Protein AF-A0A0F9Q7A0-F1 (afdb_monomer_lite)

Sequence (131 aa):
MVYSASQDSKKFISNKSVRFIRVVKILEKFTNNYEKRLNFTKLAGYLNLDVAEIDEVIVLILKFQELFTRTFSAYFVKKKIIDNQIFLITEPKLSNHNIPNKIILSSENFNLLSNITYMFKFVKRGKGSCK

Radius of gyration: 29.4 Å; chains: 1; bounding box: 73×93×44 Å

Structure (mmCIF, N/CA/C/O backbone):
data_AF-A0A0F9Q7A0-F1
#
_entry.id   AF-A0A0F9Q7A0-F1
#
loop_
_atom_site.group_PDB
_atom_site.id
_atom_site.type_symbol
_atom_site.label_atom_id
_atom_site.label_alt_id
_atom_site.label_comp_id
_atom_site.label_asym_id
_atom_site.label_entity_id
_atom_site.label_seq_id
_atom_site.pdbx_PDB_ins_code
_atom_site.Cartn_x
_atom_site.Cartn_y
_atom_site.Cartn_z
_atom_site.occupancy
_atom_site.B_iso_or_equiv
_atom_site.auth_seq_id
_atom_site.auth_comp_id
_atom_site.auth_asym_id
_atom_site.auth_atom_id
_atom_site.pdbx_PDB_model_num
ATOM 1 N N . MET A 1 1 ? -35.377 32.901 -10.641 1.00 37.47 1 MET A N 1
ATOM 2 C CA . MET A 1 1 ? -34.795 32.385 -9.382 1.00 37.47 1 MET A CA 1
ATOM 3 C C . MET A 1 1 ? -34.155 31.040 -9.689 1.00 37.47 1 MET A C 1
ATOM 5 O O . MET A 1 1 ? -34.881 30.081 -9.893 1.00 37.47 1 MET A O 1
ATOM 9 N N . VAL A 1 2 ? -32.830 30.978 -9.834 1.00 35.44 2 VAL A N 1
ATOM 10 C CA . VAL A 1 2 ? -32.104 29.723 -10.105 1.00 35.44 2 VAL A CA 1
ATOM 11 C C . VAL A 1 2 ? -31.114 29.533 -8.962 1.00 35.44 2 VAL A C 1
ATOM 13 O O . VAL A 1 2 ? -30.168 30.304 -8.827 1.00 35.44 2 VAL A O 1
ATOM 16 N N . TYR A 1 3 ? -31.398 28.570 -8.087 1.00 38.53 3 TYR A N 1
ATOM 17 C CA . TYR A 1 3 ? -30.599 28.278 -6.900 1.00 38.53 3 TYR A CA 1
ATOM 18 C C . TYR A 1 3 ? -29.323 27.499 -7.266 1.00 38.53 3 TYR A C 1
ATOM 20 O O . TYR A 1 3 ? -29.368 26.361 -7.719 1.00 38.53 3 TYR A O 1
ATOM 28 N N . SER A 1 4 ? -28.178 28.153 -7.077 1.00 47.19 4 SER A N 1
ATOM 29 C CA . SER A 1 4 ? -27.030 27.739 -6.253 1.00 47.19 4 SER A CA 1
ATOM 30 C C . SER A 1 4 ? -26.817 26.244 -5.919 1.00 47.19 4 SER A C 1
ATOM 32 O O . SER A 1 4 ? -26.671 25.910 -4.752 1.00 47.19 4 SER A O 1
ATOM 34 N N . ALA A 1 5 ? -26.703 25.338 -6.896 1.00 48.22 5 ALA A N 1
ATOM 35 C CA . ALA A 1 5 ? -26.309 23.935 -6.639 1.00 48.22 5 ALA A CA 1
ATOM 36 C C . ALA A 1 5 ? -24.778 23.682 -6.663 1.00 48.22 5 ALA A C 1
ATOM 38 O O . ALA A 1 5 ? -24.302 22.612 -6.287 1.00 48.22 5 ALA A O 1
ATOM 39 N N . SER A 1 6 ? -23.975 24.659 -7.102 1.00 47.81 6 SER A N 1
ATOM 40 C CA . SER A 1 6 ? -22.546 24.446 -7.417 1.00 47.81 6 SER A CA 1
ATOM 41 C C . SER A 1 6 ? -21.555 24.767 -6.290 1.00 47.81 6 SER A C 1
ATOM 43 O O . SER A 1 6 ? -20.359 24.515 -6.455 1.00 47.81 6 SER A O 1
ATOM 45 N N . GLN A 1 7 ? -21.997 25.338 -5.163 1.00 45.72 7 GLN A N 1
ATOM 46 C CA . GLN A 1 7 ? -21.092 25.694 -4.056 1.00 45.72 7 GLN A CA 1
ATOM 47 C C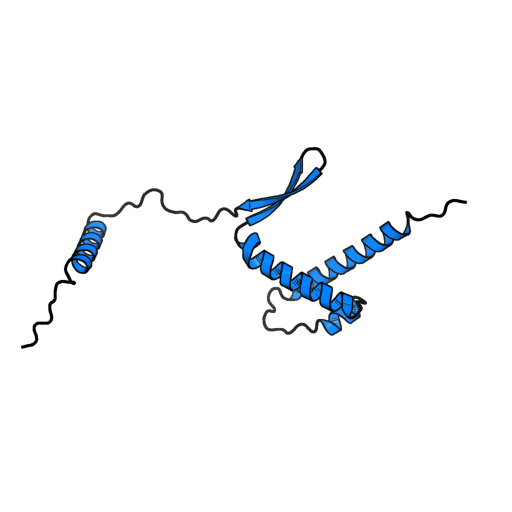 . GLN A 1 7 ? -20.968 24.596 -2.987 1.00 45.72 7 GLN A C 1
ATOM 49 O O . GLN A 1 7 ? -19.877 24.407 -2.442 1.00 45.72 7 GLN A O 1
ATOM 54 N N . ASP A 1 8 ? -22.017 23.805 -2.752 1.00 43.84 8 ASP A N 1
ATOM 55 C CA . ASP A 1 8 ? -22.007 22.772 -1.708 1.00 43.84 8 ASP A CA 1
ATOM 56 C C . ASP A 1 8 ? -21.159 21.548 -2.073 1.00 43.84 8 ASP A C 1
ATOM 58 O O . ASP A 1 8 ? -20.426 21.024 -1.233 1.00 43.84 8 ASP A O 1
ATOM 62 N N . SER A 1 9 ? -21.142 21.144 -3.346 1.00 45.28 9 SER A N 1
ATOM 63 C CA . SER A 1 9 ? -20.336 20.007 -3.814 1.00 45.28 9 SER A CA 1
ATOM 64 C C . SER A 1 9 ? -18.827 20.247 -3.660 1.00 45.28 9 SER A C 1
ATOM 66 O O . SER A 1 9 ? -18.097 19.361 -3.214 1.00 45.28 9 SER A O 1
ATOM 68 N N . LYS A 1 10 ? -18.345 21.469 -3.930 1.00 40.75 10 LYS A N 1
ATOM 69 C CA . LYS A 1 10 ? -16.925 21.837 -3.765 1.00 40.75 10 LYS A CA 1
ATOM 70 C C . LYS A 1 10 ? -16.483 21.859 -2.298 1.00 40.75 10 LYS A C 1
ATOM 72 O O . LYS A 1 10 ? -15.361 21.451 -1.997 1.00 40.75 10 LYS A O 1
ATOM 77 N N . LYS A 1 11 ? -17.354 22.296 -1.381 1.00 43.44 11 LYS A N 1
ATOM 78 C CA . LYS A 1 11 ? -17.073 22.345 0.066 1.00 43.44 11 LYS A CA 1
ATOM 79 C C . LYS A 1 11 ? -17.103 20.950 0.708 1.00 43.44 11 LYS A C 1
ATOM 81 O O . LYS A 1 11 ? -16.323 20.665 1.613 1.00 43.44 11 LYS A O 1
ATOM 86 N N . PHE A 1 12 ? -17.951 20.054 0.204 1.00 44.66 12 PHE A N 1
ATOM 87 C CA . PHE A 1 12 ? -18.043 18.668 0.674 1.00 44.66 12 PHE A CA 1
ATOM 88 C C . PHE A 1 12 ? -16.835 17.812 0.245 1.00 44.66 12 PHE A C 1
ATOM 90 O O . PHE A 1 12 ? -16.293 17.043 1.042 1.00 44.66 12 PHE A O 1
ATOM 97 N N . ILE A 1 13 ? -16.359 17.992 -0.995 1.00 50.94 13 ILE A N 1
ATOM 98 C CA . ILE A 1 13 ? -15.176 17.292 -1.532 1.00 50.94 13 ILE A CA 1
ATOM 99 C C . ILE A 1 13 ? -13.897 17.722 -0.794 1.00 50.94 13 ILE A C 1
ATOM 101 O O . ILE A 1 13 ? -13.050 16.874 -0.498 1.00 50.94 13 ILE A O 1
ATOM 105 N N . SER A 1 14 ? -13.768 19.005 -0.422 1.00 55.56 14 SER A N 1
ATOM 106 C CA . SER A 1 14 ? -12.597 19.474 0.333 1.00 55.56 14 SER A CA 1
ATOM 107 C C . SER A 1 14 ? -12.533 18.853 1.734 1.00 55.56 14 SER A C 1
ATOM 109 O O . SER A 1 14 ? -11.470 18.390 2.148 1.00 55.56 14 SER A O 1
ATOM 111 N N . ASN A 1 15 ? -13.671 18.727 2.425 1.00 58.59 15 ASN A N 1
ATOM 112 C CA . ASN A 1 15 ? -13.733 18.118 3.754 1.00 58.59 15 ASN A CA 1
ATOM 113 C C . ASN A 1 15 ? -13.434 16.611 3.744 1.00 58.59 15 ASN A C 1
ATOM 115 O O . ASN A 1 15 ? -12.712 16.137 4.624 1.00 58.59 15 ASN A O 1
ATOM 119 N N . LYS A 1 16 ? -13.918 15.853 2.747 1.00 59.97 16 LYS A N 1
ATOM 120 C CA . LYS A 1 16 ? -13.582 14.420 2.618 1.00 59.97 16 LYS A CA 1
ATOM 121 C C . LYS A 1 16 ? -12.092 14.203 2.339 1.00 59.97 16 LYS A C 1
ATOM 123 O O . LYS A 1 16 ? -11.469 13.372 2.995 1.00 59.97 16 LYS A O 1
ATOM 128 N N . SER A 1 17 ? -11.492 14.991 1.444 1.00 62.81 17 SER A N 1
ATOM 129 C CA . SER A 1 17 ? -10.054 14.909 1.138 1.00 62.81 17 SER A CA 1
ATOM 130 C C . SER A 1 17 ? -9.174 15.148 2.378 1.00 62.81 17 SER A C 1
ATOM 132 O O . SER A 1 17 ? -8.238 14.393 2.650 1.00 62.81 17 SER A O 1
ATOM 134 N N . VAL A 1 18 ? -9.538 16.129 3.214 1.00 71.06 18 VAL A N 1
ATOM 135 C CA . VAL A 1 18 ? -8.831 16.419 4.475 1.00 71.06 18 VAL A CA 1
ATOM 136 C C . VAL A 1 18 ? -8.904 15.246 5.462 1.00 71.06 18 VAL A C 1
ATOM 138 O O . VAL A 1 18 ? -7.930 14.989 6.175 1.00 71.06 18 VAL A O 1
ATOM 141 N N . ARG A 1 19 ? -10.019 14.505 5.504 1.00 70.75 19 ARG A N 1
ATOM 142 C CA . ARG A 1 19 ? -10.172 13.326 6.377 1.00 70.75 19 ARG A CA 1
ATOM 143 C C . ARG A 1 19 ? -9.250 12.180 5.954 1.00 70.75 19 ARG A C 1
ATOM 145 O O . ARG A 1 19 ? -8.556 11.637 6.811 1.00 70.75 19 ARG A O 1
ATOM 152 N N . PHE A 1 20 ? -9.155 11.870 4.660 1.00 71.88 20 PHE A N 1
ATOM 153 C CA . PHE A 1 20 ? -8.262 10.809 4.169 1.00 71.88 20 PHE A CA 1
ATOM 154 C C . PHE A 1 20 ? -6.784 11.110 4.438 1.00 71.88 20 PHE A C 1
ATOM 156 O O . PHE A 1 20 ? -6.043 10.226 4.863 1.00 71.88 20 PHE A O 1
ATOM 163 N N . ILE A 1 21 ? -6.362 12.371 4.305 1.00 77.56 21 ILE A N 1
ATOM 164 C CA . ILE A 1 21 ? -4.995 12.787 4.661 1.00 77.56 21 ILE A CA 1
ATOM 165 C C . ILE A 1 21 ? -4.713 12.540 6.151 1.00 77.56 21 ILE A C 1
ATOM 167 O O . ILE A 1 21 ? -3.615 12.122 6.518 1.00 77.56 21 ILE A O 1
ATOM 171 N N . ARG A 1 22 ? -5.695 12.771 7.033 1.00 76.62 22 ARG A N 1
ATOM 172 C CA . ARG A 1 22 ? -5.546 12.491 8.470 1.00 76.62 22 ARG A CA 1
ATOM 173 C C . ARG A 1 22 ? -5.429 10.995 8.751 1.00 76.62 22 ARG A C 1
ATOM 175 O O . ARG A 1 22 ? -4.597 10.623 9.572 1.00 76.62 22 ARG A O 1
ATOM 182 N N . VAL A 1 23 ? -6.204 10.157 8.059 1.00 78.31 23 VAL A N 1
ATOM 183 C CA . VAL A 1 23 ? -6.085 8.692 8.160 1.00 78.31 23 VAL A CA 1
ATOM 184 C C . VAL A 1 23 ? -4.661 8.255 7.814 1.00 78.31 23 VAL A C 1
ATOM 186 O O . VAL A 1 23 ? -4.035 7.572 8.619 1.00 78.31 23 VAL A O 1
ATOM 189 N N . VAL A 1 24 ? -4.106 8.728 6.692 1.00 80.75 24 VAL A N 1
ATOM 190 C CA . VAL A 1 24 ? -2.722 8.419 6.288 1.00 80.75 24 VAL A CA 1
ATOM 191 C C . VAL A 1 24 ? -1.716 8.852 7.357 1.00 80.75 24 VAL A C 1
ATOM 193 O O . VAL A 1 24 ? -0.925 8.029 7.804 1.00 80.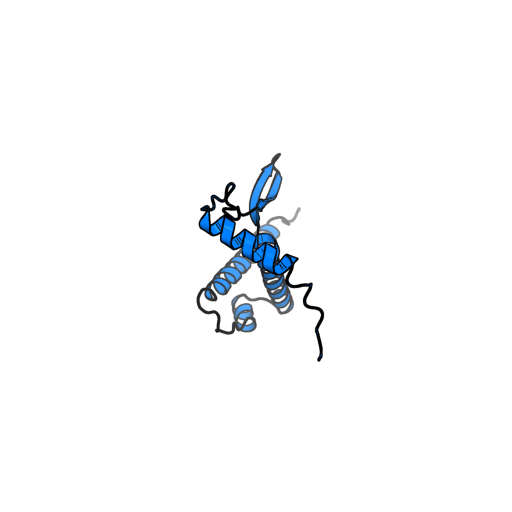75 24 VAL A O 1
ATOM 196 N N . LYS A 1 25 ? -1.804 10.089 7.864 1.00 79.94 25 LYS A N 1
ATOM 197 C CA . LYS A 1 25 ? -0.920 10.585 8.939 1.00 79.94 25 LYS A CA 1
ATOM 198 C C . LYS A 1 25 ? -0.980 9.762 10.226 1.00 79.94 25 LYS A C 1
ATOM 200 O O . LYS A 1 25 ? -0.031 9.744 11.006 1.00 79.94 25 LYS A O 1
ATOM 205 N N . ILE A 1 26 ? -2.113 9.128 10.512 1.00 75.31 26 ILE A N 1
ATOM 206 C CA . ILE A 1 26 ? -2.238 8.270 11.691 1.00 75.31 26 ILE A CA 1
ATOM 207 C C . ILE A 1 26 ? -1.672 6.880 11.401 1.00 75.31 26 ILE A C 1
ATOM 209 O O . ILE A 1 26 ? -0.998 6.323 12.266 1.00 75.31 26 ILE A O 1
ATOM 213 N N . LEU A 1 27 ? -1.866 6.361 10.188 1.00 77.69 27 LEU A N 1
ATOM 214 C CA . LEU A 1 27 ? -1.219 5.129 9.740 1.00 77.69 27 LEU A CA 1
ATOM 215 C C . LEU A 1 27 ? 0.314 5.265 9.686 1.00 77.69 27 LEU A C 1
ATOM 217 O O . LEU A 1 27 ? 1.022 4.316 10.001 1.00 77.69 27 LEU A O 1
ATOM 221 N N . GLU A 1 28 ? 0.852 6.455 9.415 1.00 80.06 28 GLU A N 1
ATOM 222 C CA . GLU A 1 28 ? 2.296 6.723 9.506 1.00 80.06 28 GLU A CA 1
ATOM 223 C C . GLU A 1 28 ? 2.867 6.450 10.906 1.00 80.06 28 GLU A C 1
ATOM 225 O O . GLU A 1 28 ? 4.036 6.087 11.024 1.00 80.06 28 GLU A O 1
ATOM 230 N N . LYS A 1 29 ? 2.060 6.535 11.974 1.00 75.00 29 LYS A N 1
ATOM 231 C CA . LYS A 1 29 ? 2.512 6.221 13.342 1.00 75.00 29 LYS A CA 1
ATOM 232 C C . LYS A 1 29 ? 2.843 4.739 13.552 1.00 75.00 29 LYS A C 1
ATOM 234 O O . LYS A 1 29 ? 3.504 4.421 14.539 1.00 75.00 29 LYS A O 1
ATOM 239 N N . PHE A 1 30 ? 2.412 3.850 12.651 1.00 73.06 30 PHE A N 1
ATOM 240 C CA . PHE A 1 30 ? 2.806 2.434 12.652 1.00 73.06 30 PHE A CA 1
ATOM 241 C C . PHE A 1 30 ? 4.235 2.228 12.179 1.00 73.06 30 PHE A C 1
ATOM 243 O O . PHE A 1 30 ? 4.835 1.202 12.502 1.00 73.06 30 PHE A O 1
ATOM 250 N N . THR A 1 31 ? 4.802 3.204 11.468 1.00 72.31 31 THR A N 1
ATOM 251 C CA . THR A 1 31 ? 6.211 3.173 11.089 1.00 72.31 31 THR A CA 1
ATOM 252 C C . THR A 1 31 ? 7.036 3.050 12.369 1.00 72.31 31 THR A C 1
ATOM 254 O O . THR A 1 31 ? 6.952 3.897 13.260 1.00 72.31 31 THR A O 1
ATOM 257 N N . ASN A 1 32 ? 7.793 1.960 12.487 1.00 69.56 32 ASN A N 1
ATOM 258 C CA . ASN A 1 32 ? 8.626 1.629 13.649 1.00 69.56 32 ASN A CA 1
ATOM 259 C C . ASN A 1 32 ? 7.868 1.310 14.960 1.00 69.56 32 ASN A C 1
ATOM 261 O O . ASN A 1 32 ? 8.488 1.260 16.018 1.00 69.56 32 ASN A O 1
ATOM 265 N N . ASN A 1 33 ? 6.550 1.066 14.922 1.00 73.75 33 ASN A N 1
ATOM 266 C CA . ASN A 1 33 ? 5.731 0.695 16.091 1.00 73.75 33 ASN A CA 1
ATOM 267 C C . ASN A 1 33 ? 4.824 -0.521 15.801 1.00 73.75 33 ASN A C 1
ATOM 269 O O . ASN A 1 33 ? 3.617 -0.484 16.039 1.00 73.75 33 ASN A O 1
ATOM 273 N N . TYR A 1 34 ? 5.405 -1.602 15.282 1.00 67.56 34 TYR A N 1
ATOM 274 C CA . TYR A 1 34 ? 4.669 -2.728 14.689 1.00 67.56 34 TYR A CA 1
ATOM 275 C C . TYR A 1 34 ? 3.860 -3.586 15.677 1.00 67.56 34 TYR A C 1
ATOM 277 O O . TYR A 1 34 ? 2.876 -4.203 15.283 1.00 67.56 34 TYR A O 1
ATOM 285 N N . GLU A 1 35 ? 4.227 -3.606 16.959 1.00 72.50 35 GLU A N 1
ATOM 286 C CA . GLU A 1 35 ? 3.551 -4.427 17.978 1.00 72.50 35 GLU A CA 1
ATOM 287 C C . GLU A 1 35 ? 2.380 -3.706 18.668 1.00 72.50 35 GLU A C 1
ATOM 289 O O . GLU A 1 35 ? 1.617 -4.305 19.432 1.00 72.50 35 GLU A O 1
ATOM 294 N N . LYS A 1 36 ? 2.206 -2.401 18.414 1.00 73.00 36 LYS A N 1
ATOM 295 C CA . LYS A 1 36 ? 1.153 -1.611 19.058 1.00 73.00 36 LYS A CA 1
ATOM 296 C C . LYS A 1 36 ? -0.183 -1.825 18.359 1.00 73.00 36 LYS A C 1
ATOM 298 O O . LYS A 1 36 ? -0.322 -1.623 17.158 1.00 73.00 36 LYS A O 1
ATOM 303 N N . ARG A 1 37 ? -1.209 -2.158 19.142 1.00 78.19 37 ARG A N 1
ATOM 304 C CA . ARG A 1 37 ? -2.590 -2.251 18.654 1.00 78.19 37 ARG A CA 1
ATOM 305 C C . ARG A 1 37 ? -3.160 -0.852 18.419 1.00 78.19 37 ARG A C 1
ATOM 307 O O . ARG A 1 37 ? -3.150 -0.022 19.329 1.00 78.19 37 ARG A O 1
ATOM 314 N N . LEU A 1 38 ? -3.703 -0.601 17.226 1.00 76.06 38 LEU A N 1
ATOM 315 C CA . LEU A 1 38 ? -4.503 0.598 16.975 1.00 76.06 38 LEU A CA 1
ATOM 316 C C . LEU A 1 38 ? -5.921 0.392 17.487 1.00 76.06 38 LEU A C 1
ATOM 318 O O . LEU A 1 38 ? -6.598 -0.543 17.067 1.00 76.06 38 LEU A O 1
ATOM 322 N N . ASN A 1 39 ? -6.421 1.316 18.299 1.00 82.31 39 ASN A N 1
ATOM 323 C CA . ASN A 1 39 ? -7.859 1.411 18.514 1.00 82.31 39 ASN A CA 1
ATOM 324 C C . ASN A 1 39 ? -8.472 2.285 17.409 1.00 82.31 39 ASN A C 1
ATOM 326 O O . ASN A 1 39 ? -8.502 3.514 17.520 1.00 82.31 39 ASN A O 1
ATOM 330 N N . PHE A 1 40 ? -8.927 1.645 16.329 1.00 81.81 40 PHE A N 1
ATOM 331 C CA . PHE A 1 40 ? -9.523 2.345 15.190 1.00 81.81 40 PHE A CA 1
ATOM 332 C C . PHE A 1 40 ? -10.870 2.999 15.541 1.00 81.81 40 PHE A C 1
ATOM 334 O O . PHE A 1 40 ? -11.178 4.071 15.035 1.00 81.81 40 PHE A O 1
ATOM 341 N N . THR A 1 41 ? -11.633 2.448 16.486 1.00 82.50 41 THR A N 1
ATOM 342 C CA . THR A 1 41 ? -12.885 3.058 16.969 1.00 82.50 41 THR A CA 1
ATOM 343 C C . THR A 1 41 ? -12.631 4.412 17.634 1.00 82.50 41 THR A C 1
ATOM 345 O O . THR A 1 41 ? -13.318 5.393 17.363 1.00 82.50 41 THR A O 1
ATOM 348 N N . LYS A 1 42 ? -11.582 4.507 18.462 1.00 80.88 42 LYS A N 1
ATOM 349 C CA . LYS A 1 42 ? -11.163 5.778 19.070 1.00 80.88 42 LYS A CA 1
ATOM 350 C C . LYS A 1 42 ? -10.693 6.777 18.009 1.00 80.88 42 LYS A C 1
ATOM 352 O O . LYS A 1 42 ? -10.967 7.969 18.118 1.00 80.88 42 LYS A O 1
ATOM 357 N N . LEU A 1 43 ? -10.006 6.291 16.976 1.00 77.00 43 LEU A N 1
ATOM 358 C CA . LEU A 1 43 ? -9.577 7.103 15.841 1.00 77.00 43 LEU A CA 1
ATOM 359 C C . LEU A 1 43 ? -10.762 7.682 15.063 1.00 77.00 43 LEU A C 1
ATOM 361 O O . LEU A 1 43 ? -10.775 8.871 14.750 1.00 77.00 43 LEU A O 1
ATOM 365 N N . ALA A 1 44 ? -11.753 6.844 14.785 1.00 82.38 44 ALA A N 1
ATOM 366 C CA . ALA A 1 44 ? -12.977 7.228 14.112 1.00 82.38 44 ALA A CA 1
ATOM 367 C C . ALA A 1 44 ? -13.738 8.315 14.876 1.00 82.38 44 ALA A C 1
ATOM 369 O O . ALA A 1 44 ? -14.183 9.285 14.266 1.00 82.38 44 ALA A O 1
ATOM 370 N N . GLY A 1 45 ? -13.770 8.218 16.211 1.00 81.31 45 GLY A N 1
ATOM 371 C CA . GLY A 1 45 ? -14.307 9.265 17.079 1.00 81.31 45 GLY A CA 1
ATOM 372 C C . GLY A 1 45 ? -13.611 10.619 16.888 1.00 81.31 45 GLY A C 1
ATOM 373 O O . GLY A 1 45 ? -14.279 11.637 16.769 1.00 81.31 45 GLY A O 1
ATOM 374 N N . TYR A 1 46 ? -12.278 10.654 16.765 1.00 76.62 46 TYR A N 1
ATOM 375 C CA . TYR A 1 46 ? -11.545 11.904 16.486 1.00 76.62 46 TYR A CA 1
ATOM 376 C C . TYR A 1 46 ? -11.754 12.447 15.067 1.00 76.62 46 TYR A C 1
ATOM 378 O O . TYR A 1 46 ? -11.553 13.638 14.816 1.00 76.62 46 TYR A O 1
ATOM 386 N N . LEU A 1 47 ? -12.102 11.576 14.123 1.00 76.31 47 LEU A N 1
ATOM 387 C CA . LEU A 1 47 ? -12.349 11.930 12.728 1.00 76.31 47 LEU A CA 1
ATOM 388 C C . LEU A 1 47 ? -13.827 12.239 12.447 1.00 76.31 47 LEU A C 1
ATOM 390 O O . LEU A 1 47 ? -14.138 12.650 11.327 1.00 76.31 47 LEU A O 1
ATOM 394 N N . ASN A 1 48 ? -14.696 12.116 13.461 1.00 83.06 48 ASN A N 1
ATOM 395 C CA . ASN A 1 48 ? -16.150 12.224 13.354 1.00 83.06 48 ASN A CA 1
ATOM 396 C C . ASN A 1 48 ? -16.700 11.342 12.222 1.00 83.06 48 ASN A C 1
ATOM 398 O O . ASN A 1 48 ? -17.444 11.832 11.371 1.00 83.06 48 ASN A O 1
ATOM 402 N N . LEU A 1 49 ? -16.261 10.080 12.185 1.00 82.12 49 LEU A N 1
ATOM 403 C CA . LEU A 1 49 ? -16.779 9.079 11.254 1.00 82.12 49 LEU A CA 1
ATOM 404 C C . LEU A 1 49 ? -17.986 8.378 11.871 1.00 82.12 49 LEU A C 1
ATOM 406 O O . LEU A 1 49 ? -17.958 8.035 13.057 1.00 82.12 49 LEU A O 1
ATOM 410 N N . ASP A 1 50 ? -19.018 8.150 11.068 1.00 84.88 50 ASP A N 1
ATOM 411 C CA . ASP A 1 50 ? -20.107 7.256 11.456 1.00 84.88 50 ASP A CA 1
ATOM 412 C C . ASP A 1 50 ? -19.708 5.775 11.309 1.00 84.88 50 ASP A C 1
ATOM 414 O O . ASP A 1 50 ? -18.642 5.440 10.793 1.00 84.88 50 ASP A O 1
ATOM 418 N N . VAL A 1 51 ? -20.553 4.864 11.798 1.00 83.56 51 VAL A N 1
ATOM 419 C CA . VAL A 1 51 ? -20.252 3.422 11.801 1.00 83.56 51 VAL A CA 1
ATOM 420 C C . VAL A 1 51 ? -20.091 2.855 10.384 1.00 83.56 51 VAL A C 1
ATOM 422 O O . VAL A 1 51 ? -19.236 1.998 10.176 1.00 83.56 51 VAL A O 1
ATOM 425 N N . ALA A 1 52 ? -20.849 3.350 9.405 1.00 84.56 52 ALA A N 1
ATOM 426 C CA . ALA A 1 52 ? -20.733 2.894 8.023 1.00 84.56 52 ALA A CA 1
ATOM 427 C C . ALA A 1 52 ? -19.427 3.398 7.382 1.00 84.56 52 ALA A C 1
ATOM 429 O O . ALA A 1 52 ? -18.701 2.626 6.758 1.00 84.56 52 ALA A O 1
ATOM 430 N N . GLU A 1 53 ? -19.072 4.665 7.608 1.00 82.81 53 GLU A N 1
ATOM 431 C CA . GLU A 1 53 ? -17.814 5.268 7.165 1.00 82.81 53 GLU A CA 1
ATOM 432 C C . GLU A 1 53 ? -16.597 4.565 7.788 1.00 82.81 53 GLU A C 1
ATOM 434 O O . GLU A 1 53 ? -15.559 4.431 7.138 1.00 82.81 53 GLU A O 1
ATOM 439 N N . ILE A 1 54 ? -16.702 4.096 9.037 1.00 85.19 54 ILE A N 1
ATOM 440 C CA . ILE A 1 54 ? -15.645 3.312 9.694 1.00 85.19 54 ILE A CA 1
ATOM 441 C C . ILE A 1 54 ? -15.341 2.048 8.896 1.00 85.19 54 ILE A C 1
ATOM 443 O O . ILE A 1 54 ? -14.179 1.821 8.544 1.00 85.19 54 ILE A O 1
ATOM 447 N N . ASP A 1 55 ? -16.366 1.253 8.596 1.00 86.25 55 ASP A N 1
ATOM 448 C CA . ASP A 1 55 ? -16.202 0.003 7.857 1.00 86.25 55 ASP A CA 1
ATOM 449 C C . ASP A 1 55 ? -15.681 0.265 6.439 1.00 86.25 55 ASP A C 1
ATOM 451 O O . ASP A 1 55 ? -14.755 -0.412 5.987 1.00 86.25 55 ASP A O 1
ATOM 455 N N . GLU A 1 56 ? -16.184 1.302 5.760 1.00 86.94 56 GLU A N 1
ATOM 456 C CA . GLU A 1 56 ? -15.687 1.712 4.442 1.00 86.94 56 GLU A CA 1
ATOM 457 C C . GLU A 1 56 ? -14.190 2.053 4.462 1.00 86.94 56 GLU A C 1
ATOM 459 O O . GLU A 1 56 ? -13.435 1.614 3.587 1.00 86.94 56 GLU A O 1
ATOM 464 N N . VAL A 1 57 ? -13.731 2.808 5.467 1.00 84.75 57 VAL A N 1
ATOM 465 C CA . VAL A 1 57 ? -12.316 3.179 5.593 1.00 84.75 57 VAL A CA 1
ATOM 466 C C . VAL A 1 57 ? -11.457 1.960 5.931 1.00 84.75 57 VAL A C 1
ATOM 468 O O . VAL A 1 57 ? -10.370 1.820 5.367 1.00 84.75 57 VAL A O 1
ATOM 471 N N . ILE A 1 58 ? -11.923 1.054 6.794 1.00 86.81 58 ILE A N 1
ATOM 472 C CA . ILE A 1 58 ? -11.202 -0.192 7.099 1.00 86.81 58 ILE A CA 1
ATOM 473 C C . ILE A 1 58 ? -11.053 -1.035 5.829 1.00 86.81 58 ILE A C 1
ATOM 475 O O . ILE A 1 58 ? -9.942 -1.449 5.491 1.00 86.81 58 ILE A O 1
ATOM 479 N N . VAL A 1 59 ? -12.141 -1.241 5.084 1.00 89.94 59 VAL A N 1
ATOM 480 C CA . VAL A 1 59 ? -12.122 -1.987 3.819 1.00 89.94 59 VAL A CA 1
ATOM 481 C C . VAL A 1 59 ? -11.172 -1.334 2.816 1.00 89.94 59 VAL A C 1
ATOM 483 O O . VAL A 1 59 ? -10.416 -2.038 2.143 1.00 89.94 59 VAL A O 1
ATOM 486 N N . LEU A 1 60 ? -11.161 -0.002 2.726 1.00 87.38 60 LEU A N 1
ATOM 487 C CA . LEU A 1 60 ? -10.241 0.731 1.858 1.00 87.38 60 LEU A CA 1
ATOM 488 C C . LEU A 1 60 ? -8.775 0.487 2.240 1.00 87.38 60 LEU A C 1
ATOM 490 O O . LEU A 1 60 ? -7.960 0.219 1.358 1.00 87.38 60 LEU A O 1
ATOM 494 N N . ILE A 1 61 ? -8.441 0.544 3.534 1.00 86.50 61 ILE A N 1
ATOM 495 C CA . ILE A 1 61 ? -7.082 0.286 4.034 1.00 86.50 61 ILE A CA 1
ATOM 496 C C . ILE A 1 61 ? -6.649 -1.145 3.696 1.00 86.50 61 ILE A C 1
ATOM 498 O O . ILE A 1 61 ? -5.551 -1.344 3.177 1.00 86.50 61 ILE A O 1
ATOM 502 N N . LEU A 1 62 ? -7.515 -2.137 3.924 1.00 89.00 62 LEU A N 1
ATOM 503 C CA . LEU A 1 62 ? -7.215 -3.544 3.638 1.00 89.00 62 LEU A CA 1
ATOM 504 C C . LEU A 1 62 ? -7.038 -3.807 2.136 1.00 89.00 62 LEU A C 1
ATOM 506 O O . LEU A 1 62 ? -6.078 -4.464 1.734 1.00 89.00 62 LEU A O 1
ATOM 510 N N . LYS A 1 63 ? -7.906 -3.238 1.291 1.00 88.19 63 LYS A N 1
ATOM 511 C CA . LYS A 1 63 ? -7.762 -3.315 -0.172 1.00 88.19 63 LYS A CA 1
ATOM 512 C C . LYS A 1 63 ? -6.476 -2.647 -0.646 1.00 88.19 63 LYS A C 1
ATOM 514 O O . LYS A 1 63 ? -5.804 -3.166 -1.534 1.00 88.19 63 LYS A O 1
ATOM 519 N N . PHE A 1 64 ? -6.115 -1.508 -0.055 1.00 86.81 64 PHE A N 1
ATOM 520 C CA . PHE A 1 64 ? -4.860 -0.834 -0.368 1.00 86.81 64 PHE A CA 1
ATOM 521 C C . PHE A 1 64 ? -3.650 -1.682 0.035 1.00 86.81 64 PHE A C 1
ATOM 523 O O . PHE A 1 64 ? -2.700 -1.781 -0.738 1.00 86.81 64 PHE A O 1
ATOM 530 N N . GLN A 1 65 ? -3.697 -2.345 1.194 1.00 85.44 65 GLN A N 1
ATOM 531 C CA . GLN A 1 65 ? -2.657 -3.281 1.619 1.00 85.44 65 GLN A CA 1
ATOM 532 C C . GLN A 1 65 ? -2.501 -4.435 0.619 1.00 85.44 65 GLN A C 1
ATOM 534 O O . GLN A 1 65 ? -1.385 -4.715 0.188 1.00 85.44 65 GLN A O 1
ATOM 539 N N . GLU A 1 66 ? -3.598 -5.061 0.189 1.00 87.88 66 GLU A N 1
ATOM 540 C CA . GLU A 1 66 ? -3.569 -6.131 -0.816 1.00 87.88 66 GLU A CA 1
ATOM 541 C C . GLU A 1 66 ? -2.977 -5.648 -2.152 1.00 87.88 66 GLU A C 1
ATOM 543 O O . GLU A 1 66 ? -2.104 -6.304 -2.732 1.00 87.88 66 GLU A O 1
ATOM 548 N N . LEU A 1 67 ? -3.402 -4.469 -2.617 1.00 85.06 67 LEU A N 1
ATOM 549 C CA . LEU A 1 67 ? -2.886 -3.837 -3.830 1.00 85.06 67 LEU A CA 1
ATOM 550 C C . LEU A 1 67 ? -1.386 -3.534 -3.714 1.00 85.06 67 LEU A C 1
ATOM 552 O O . LEU A 1 67 ? -0.643 -3.702 -4.685 1.00 85.06 67 LEU A O 1
ATOM 556 N N . PHE A 1 68 ? -0.928 -3.136 -2.524 1.00 83.50 68 PHE A N 1
ATOM 557 C CA . PHE A 1 68 ? 0.479 -2.877 -2.257 1.00 83.50 68 PHE A CA 1
ATOM 558 C C . PHE A 1 68 ? 1.310 -4.161 -2.288 1.00 83.50 68 PHE A C 1
ATOM 560 O O . PHE A 1 68 ? 2.356 -4.198 -2.931 1.00 83.50 68 PHE A O 1
ATOM 567 N N . THR A 1 69 ? 0.837 -5.233 -1.648 1.00 80.94 69 THR A N 1
ATOM 568 C CA . THR A 1 69 ? 1.532 -6.529 -1.630 1.00 80.94 69 THR A CA 1
ATOM 569 C C . THR A 1 69 ? 1.624 -7.154 -3.023 1.00 80.94 69 THR A C 1
ATOM 571 O O . THR A 1 69 ? 2.628 -7.792 -3.340 1.00 80.94 69 THR A O 1
ATOM 574 N N . ARG A 1 70 ? 0.612 -6.963 -3.878 1.00 84.00 70 ARG A N 1
ATOM 575 C CA . ARG A 1 70 ? 0.572 -7.548 -5.227 1.00 84.00 70 ARG A CA 1
ATOM 576 C C . ARG A 1 70 ? 1.157 -6.638 -6.300 1.00 84.00 70 ARG A C 1
ATOM 578 O O . ARG A 1 70 ? 2.192 -6.942 -6.877 1.00 84.00 70 ARG A O 1
ATOM 585 N N . THR A 1 71 ? 0.474 -5.538 -6.595 1.00 81.12 71 THR A N 1
ATOM 586 C CA . THR A 1 71 ? 0.794 -4.688 -7.744 1.00 81.12 71 THR A CA 1
ATOM 587 C C . THR A 1 71 ? 1.946 -3.758 -7.407 1.00 81.12 71 THR A C 1
ATOM 589 O O . THR A 1 71 ? 2.912 -3.675 -8.163 1.00 81.12 71 THR A O 1
ATOM 592 N N . PHE A 1 72 ? 1.891 -3.078 -6.259 1.00 83.81 72 PHE A N 1
ATOM 593 C CA . PHE A 1 72 ? 2.922 -2.088 -5.933 1.00 83.81 72 PHE A CA 1
ATOM 594 C C . PHE A 1 72 ? 4.207 -2.707 -5.399 1.00 83.81 72 PHE A C 1
ATOM 596 O O . PHE A 1 72 ? 5.202 -1.999 -5.288 1.00 83.81 72 PHE A O 1
ATOM 603 N N . SER A 1 73 ? 4.249 -4.004 -5.104 1.00 83.88 73 SER A N 1
ATOM 604 C CA . SER A 1 73 ? 5.500 -4.688 -4.774 1.00 83.88 73 SER A CA 1
ATOM 605 C C . SER A 1 73 ? 6.409 -4.786 -6.000 1.00 83.88 73 SER A C 1
ATOM 607 O O . SER A 1 73 ? 7.611 -4.568 -5.868 1.00 83.88 73 SER A O 1
ATOM 609 N N . ALA A 1 74 ? 5.831 -4.996 -7.188 1.00 83.50 74 ALA A N 1
ATOM 610 C CA . ALA A 1 74 ? 6.554 -5.175 -8.446 1.00 83.50 74 ALA A CA 1
ATOM 611 C C . ALA A 1 74 ? 6.486 -3.970 -9.401 1.00 83.50 74 ALA A C 1
ATOM 613 O O . ALA A 1 74 ? 7.315 -3.875 -10.301 1.00 83.50 74 ALA A O 1
ATOM 614 N N . TYR A 1 75 ? 5.544 -3.039 -9.221 1.00 87.12 75 TYR A N 1
ATOM 615 C CA . TYR A 1 75 ? 5.336 -1.906 -10.131 1.00 87.12 75 TYR A CA 1
ATOM 616 C C . TYR A 1 75 ? 5.244 -0.562 -9.389 1.00 87.12 75 TYR A C 1
ATOM 618 O O . TYR A 1 75 ? 4.765 -0.478 -8.259 1.00 87.12 75 TYR A O 1
ATOM 626 N N . PHE A 1 76 ? 5.696 0.515 -10.027 1.00 87.06 76 PHE A N 1
ATOM 627 C CA . PHE A 1 76 ? 5.414 1.896 -9.647 1.00 87.06 76 PHE A CA 1
ATOM 628 C C . PHE A 1 76 ? 4.150 2.382 -10.351 1.00 87.06 76 PHE A C 1
ATOM 630 O O . PHE A 1 76 ? 4.007 2.187 -11.555 1.00 87.06 76 PHE A O 1
ATOM 637 N N . VAL A 1 77 ? 3.267 3.074 -9.631 1.00 89.12 77 VAL A N 1
ATOM 638 C CA . VAL A 1 77 ? 2.163 3.821 -10.250 1.00 89.12 77 VAL A CA 1
ATOM 639 C C . VAL A 1 77 ? 2.630 5.232 -10.560 1.00 89.12 77 VAL A C 1
ATOM 641 O O . VAL A 1 77 ? 3.166 5.917 -9.689 1.00 89.12 77 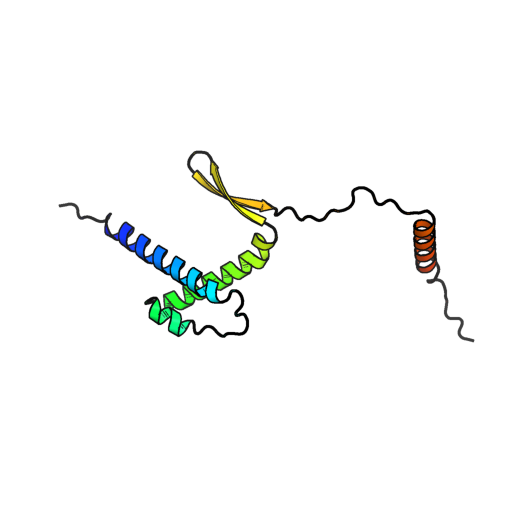VAL A O 1
ATOM 644 N N . LYS A 1 78 ? 2.399 5.682 -11.791 1.00 88.75 78 LYS A N 1
ATOM 645 C CA . LYS A 1 78 ? 2.710 7.036 -12.243 1.00 88.75 78 LYS A CA 1
ATOM 646 C C . LYS A 1 78 ? 1.487 7.689 -12.861 1.00 88.75 78 LYS A C 1
ATOM 648 O O . LYS A 1 78 ? 0.661 7.046 -13.504 1.00 88.75 78 LYS A O 1
ATOM 653 N N . LYS A 1 79 ? 1.410 9.005 -12.693 1.00 92.94 79 LYS A N 1
ATOM 654 C CA . LYS A 1 79 ? 0.471 9.849 -13.426 1.00 92.94 79 LYS A CA 1
ATOM 655 C C . LYS A 1 79 ? 1.039 10.105 -14.821 1.00 92.94 79 LYS A C 1
ATOM 657 O O . LYS A 1 79 ? 2.155 10.606 -14.933 1.00 92.94 79 LYS A O 1
ATOM 662 N N . LYS A 1 80 ? 0.264 9.824 -15.866 1.00 92.88 80 LYS A N 1
ATOM 663 C CA . LYS A 1 80 ? 0.586 10.187 -17.252 1.00 92.88 80 LYS A CA 1
ATOM 664 C C . LYS A 1 80 ? -0.559 10.997 -17.846 1.00 92.88 80 LYS A C 1
ATOM 666 O O . LYS A 1 80 ? -1.717 10.693 -17.588 1.00 92.88 80 LYS A O 1
ATOM 671 N N . ILE A 1 81 ? -0.238 12.040 -18.603 1.00 94.44 81 ILE A N 1
ATOM 672 C CA . ILE A 1 81 ? -1.233 12.867 -19.292 1.00 94.44 81 ILE A CA 1
ATOM 673 C C . ILE A 1 81 ? -1.093 12.603 -20.788 1.00 94.44 81 ILE A C 1
ATOM 675 O O . ILE A 1 81 ? 0.010 12.714 -21.320 1.00 94.44 81 ILE A O 1
ATOM 679 N N . ILE A 1 82 ? -2.186 12.210 -21.438 1.00 94.50 82 ILE A N 1
ATOM 680 C CA . ILE A 1 82 ? -2.262 11.960 -22.885 1.00 94.50 82 ILE A CA 1
ATOM 681 C C . ILE A 1 82 ? -3.557 12.612 -23.369 1.00 94.50 82 ILE A C 1
ATOM 683 O O . ILE A 1 82 ? -4.589 12.421 -22.733 1.00 94.50 82 ILE A O 1
ATOM 687 N N . ASP A 1 83 ? -3.498 13.430 -24.420 1.00 93.00 83 ASP A N 1
ATOM 688 C CA . ASP A 1 83 ? -4.663 14.114 -25.009 1.00 93.00 83 ASP A CA 1
ATOM 689 C C . ASP A 1 83 ? -5.544 14.848 -23.982 1.00 93.00 83 ASP A C 1
ATOM 691 O O . ASP A 1 83 ? -6.771 14.766 -23.988 1.00 93.00 83 ASP A O 1
ATOM 695 N N . ASN A 1 84 ? -4.896 15.559 -23.051 1.00 92.94 84 ASN A N 1
ATOM 696 C CA . ASN A 1 84 ? -5.540 16.286 -21.950 1.00 92.94 84 ASN A CA 1
ATOM 697 C C . ASN A 1 84 ? -6.340 15.403 -20.962 1.00 92.94 84 ASN A C 1
ATOM 699 O O . ASN A 1 84 ? -7.070 15.917 -20.115 1.00 92.94 84 ASN A O 1
ATOM 703 N N . GLN A 1 85 ? -6.175 14.080 -21.023 1.00 92.25 85 GLN A N 1
ATOM 704 C CA . GLN A 1 85 ? -6.734 13.119 -20.074 1.00 92.25 85 GLN A CA 1
ATOM 705 C C . GLN A 1 85 ? -5.653 12.619 -19.113 1.00 92.25 85 GLN A C 1
ATOM 707 O O . GLN A 1 85 ? -4.489 12.446 -19.480 1.00 92.25 85 GLN A O 1
ATOM 712 N N . ILE A 1 86 ? -6.035 12.399 -17.853 1.00 92.62 86 ILE A N 1
ATOM 713 C CA . ILE A 1 86 ? -5.137 11.911 -16.803 1.00 92.62 86 ILE A CA 1
ATOM 714 C C . ILE A 1 86 ? -5.306 10.400 -16.667 1.00 92.62 86 ILE A C 1
ATOM 716 O O . ILE A 1 86 ? -6.382 9.918 -16.325 1.00 92.62 86 ILE A O 1
ATOM 720 N N . PHE A 1 87 ? -4.208 9.677 -16.840 1.00 89.38 87 PHE A N 1
ATOM 721 C CA . PHE A 1 87 ? -4.116 8.237 -16.659 1.00 89.38 87 PHE A CA 1
ATOM 722 C C . PHE A 1 87 ? -3.237 7.900 -15.457 1.00 89.38 87 PHE A C 1
ATOM 724 O O . PHE A 1 87 ? -2.246 8.581 -15.167 1.00 89.38 87 PHE A O 1
ATOM 731 N N . LEU A 1 88 ? -3.578 6.802 -14.789 1.00 88.06 88 LEU A N 1
ATOM 732 C CA . LEU A 1 88 ? -2.673 6.097 -13.892 1.00 88.06 88 LEU A CA 1
ATOM 733 C C . LEU A 1 88 ? -2.091 4.921 -14.666 1.00 88.06 88 LEU A C 1
ATOM 735 O O . LEU A 1 88 ? -2.828 4.049 -15.117 1.00 88.06 88 LEU A O 1
ATOM 739 N N . ILE A 1 89 ? -0.776 4.920 -14.839 1.00 90.00 89 ILE A N 1
ATOM 740 C CA . ILE A 1 89 ? -0.049 3.839 -15.503 1.00 90.00 89 ILE A CA 1
ATOM 741 C C . ILE A 1 89 ? 0.859 3.134 -14.502 1.00 90.00 89 ILE A C 1
ATOM 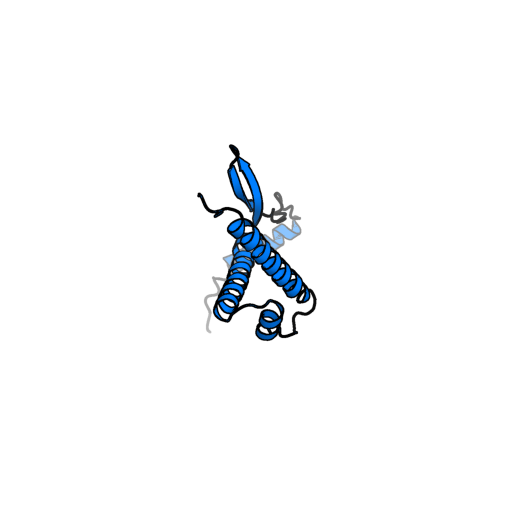743 O O . ILE A 1 89 ? 1.304 3.737 -13.524 1.00 90.00 89 ILE A O 1
ATOM 747 N N . THR A 1 90 ? 1.144 1.862 -14.755 1.00 88.94 90 THR A N 1
ATOM 748 C CA . THR A 1 90 ? 2.105 1.075 -13.981 1.00 88.94 90 THR A CA 1
ATOM 749 C C . THR A 1 90 ? 3.381 0.868 -14.778 1.00 88.94 90 THR A C 1
ATOM 751 O O . THR A 1 90 ? 3.327 0.445 -15.930 1.00 88.94 90 THR A O 1
ATOM 754 N N . GLU A 1 91 ? 4.526 1.102 -14.152 1.00 87.00 91 GLU A N 1
ATOM 755 C CA . GLU A 1 91 ? 5.839 0.772 -14.705 1.00 87.00 91 GLU A CA 1
ATOM 756 C C . GLU A 1 91 ? 6.531 -0.244 -13.797 1.00 87.00 91 GLU A C 1
ATOM 758 O O . GLU A 1 91 ? 6.453 -0.096 -12.577 1.00 87.00 91 GLU A O 1
ATOM 763 N N . PRO A 1 92 ? 7.187 -1.283 -14.335 1.00 86.62 92 PRO A N 1
ATOM 764 C CA . PRO A 1 92 ? 7.860 -2.271 -13.506 1.00 86.62 92 PRO A CA 1
ATOM 765 C C . PRO A 1 92 ? 8.945 -1.596 -12.668 1.00 86.62 92 PRO A C 1
ATOM 767 O O . PRO A 1 92 ? 9.735 -0.788 -13.162 1.00 86.62 92 PRO A O 1
ATOM 770 N N . LYS A 1 93 ? 9.003 -1.941 -11.383 1.00 85.50 93 LYS A N 1
ATOM 771 C CA . LYS A 1 93 ? 10.183 -1.675 -10.569 1.00 85.50 93 LYS A CA 1
ATOM 772 C C . LYS A 1 93 ? 11.275 -2.538 -11.172 1.00 85.50 93 LYS A C 1
ATOM 774 O O . LYS A 1 93 ? 11.132 -3.757 -11.184 1.00 85.50 93 LYS A O 1
ATOM 779 N N . LEU A 1 94 ? 12.317 -1.922 -11.726 1.00 71.38 94 LEU A N 1
ATOM 780 C CA . LEU A 1 94 ? 13.478 -2.656 -12.219 1.00 71.38 94 LEU A CA 1
ATOM 781 C C . LEU A 1 94 ? 13.969 -3.544 -11.077 1.00 71.38 94 LEU A C 1
ATOM 783 O O . LEU A 1 94 ? 14.532 -3.061 -10.094 1.00 71.38 94 LEU A O 1
ATOM 787 N N . SER A 1 95 ? 13.695 -4.842 -11.162 1.00 59.66 95 SER A N 1
ATOM 788 C CA . SER A 1 95 ? 14.323 -5.794 -10.276 1.00 59.66 95 SER A CA 1
ATOM 789 C C . SER A 1 95 ? 15.793 -5.764 -10.658 1.00 59.66 95 SER A C 1
ATOM 791 O O . SER A 1 95 ? 16.142 -6.213 -11.751 1.00 59.66 95 SER A O 1
ATOM 793 N N . ASN A 1 96 ? 16.652 -5.243 -9.782 1.00 51.22 96 ASN A N 1
ATOM 794 C CA . ASN A 1 96 ? 18.103 -5.428 -9.855 1.00 51.22 96 ASN A CA 1
ATOM 795 C C . ASN A 1 96 ? 18.459 -6.912 -9.632 1.00 51.22 96 ASN A C 1
ATOM 797 O O . ASN A 1 96 ? 19.339 -7.256 -8.846 1.00 51.22 96 ASN A O 1
ATOM 801 N N . HIS A 1 97 ? 17.777 -7.829 -10.312 1.00 53.28 97 HIS A N 1
ATOM 802 C CA . HIS A 1 97 ? 18.344 -9.121 -10.603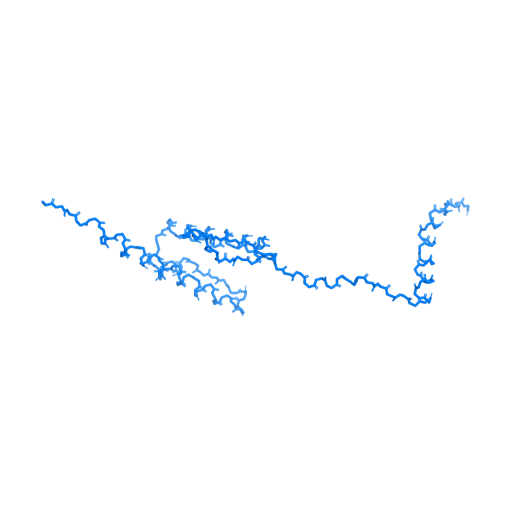 1.00 53.28 97 HIS A CA 1
ATOM 803 C C . HIS A 1 97 ? 19.412 -8.848 -11.652 1.00 53.28 97 HIS A C 1
ATOM 805 O O . HIS A 1 97 ? 19.164 -8.892 -12.854 1.00 53.28 97 HIS A O 1
ATOM 811 N N . ASN A 1 98 ? 20.611 -8.524 -11.165 1.00 55.03 98 ASN A N 1
ATOM 812 C CA . ASN A 1 98 ? 21.850 -8.722 -11.897 1.00 55.03 98 ASN A CA 1
ATOM 813 C C . ASN A 1 98 ? 21.964 -10.224 -12.173 1.00 55.03 98 ASN A C 1
ATOM 815 O O . ASN A 1 98 ? 22.713 -10.933 -11.507 1.00 55.03 98 ASN A O 1
ATOM 819 N N . ILE A 1 99 ? 21.162 -10.735 -13.104 1.00 60.09 99 ILE A N 1
ATOM 820 C CA . ILE A 1 99 ? 21.405 -12.033 -13.709 1.00 60.09 99 ILE A CA 1
ATOM 821 C C . ILE A 1 99 ? 22.695 -11.813 -14.496 1.00 60.09 99 ILE A C 1
ATOM 823 O O . ILE A 1 99 ? 22.703 -10.982 -15.409 1.00 60.09 99 ILE A O 1
ATOM 827 N N . PRO A 1 100 ? 23.816 -12.451 -14.124 1.00 61.44 100 PRO A N 1
ATOM 828 C CA . PRO A 1 100 ? 25.049 -12.253 -14.858 1.00 61.44 100 PRO A CA 1
ATOM 829 C C . PRO A 1 100 ? 24.810 -12.745 -16.286 1.00 61.44 100 PRO A C 1
ATOM 831 O O . PRO A 1 100 ? 24.536 -13.925 -16.492 1.00 61.44 100 PRO A O 1
ATOM 834 N N . ASN A 1 101 ? 24.945 -11.865 -17.282 1.00 63.53 101 ASN A N 1
ATOM 835 C CA . ASN A 1 101 ? 24.856 -12.261 -18.696 1.00 63.53 101 ASN A CA 1
ATOM 836 C C . ASN A 1 101 ? 25.948 -13.279 -19.079 1.00 63.53 101 ASN A C 1
ATOM 838 O O . ASN A 1 101 ? 25.875 -13.911 -20.130 1.00 63.53 101 ASN A O 1
ATOM 842 N N . LYS A 1 102 ? 26.978 -13.429 -18.236 1.00 67.75 102 LYS A N 1
ATOM 843 C CA . LYS A 1 102 ? 28.072 -14.378 -18.406 1.00 67.75 102 LYS A CA 1
ATOM 844 C C . LYS A 1 102 ? 28.580 -14.829 -17.039 1.00 67.75 102 LYS A C 1
ATOM 846 O O . LYS A 1 102 ? 29.034 -14.011 -16.245 1.00 67.75 102 LYS A O 1
ATOM 851 N N . ILE A 1 103 ? 28.519 -16.130 -16.777 1.00 71.19 103 ILE A N 1
ATOM 852 C CA . ILE A 1 103 ? 29.162 -16.757 -15.620 1.00 71.19 103 ILE A CA 1
ATOM 853 C C . ILE A 1 103 ? 30.496 -17.309 -16.119 1.00 71.19 103 ILE A C 1
ATOM 855 O O . ILE A 1 103 ? 30.520 -18.154 -17.011 1.00 71.19 103 ILE A O 1
ATOM 859 N N . ILE A 1 104 ? 31.606 -16.800 -15.586 1.00 79.00 104 ILE A N 1
ATOM 860 C CA . ILE A 1 104 ? 32.938 -17.345 -15.860 1.00 79.00 104 ILE A CA 1
ATOM 861 C C . ILE A 1 104 ? 33.267 -18.294 -14.713 1.00 79.00 104 ILE A C 1
ATOM 863 O O . ILE A 1 104 ? 33.342 -17.876 -13.560 1.00 79.00 10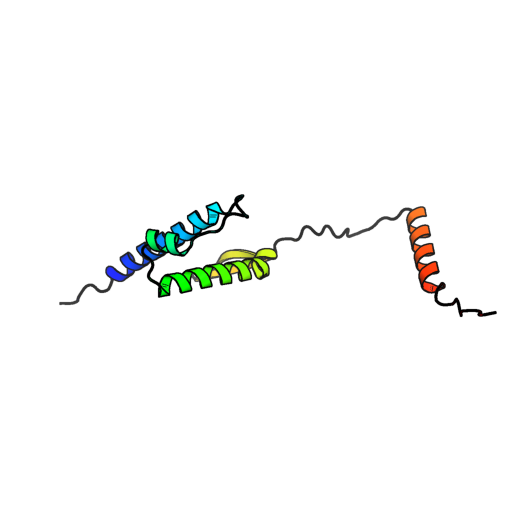4 ILE A O 1
ATOM 867 N N . LEU A 1 105 ? 33.431 -19.575 -15.029 1.00 79.69 105 LEU A N 1
ATOM 868 C CA . LEU A 1 105 ? 33.866 -20.590 -14.076 1.00 79.69 105 LEU A CA 1
ATOM 869 C C . LEU A 1 105 ? 35.356 -20.856 -14.283 1.00 79.69 105 LEU A C 1
ATOM 871 O O . LEU A 1 105 ? 35.814 -20.944 -15.423 1.00 79.69 105 LEU A O 1
ATOM 875 N N . SER A 1 106 ? 36.104 -21.017 -13.191 1.00 85.19 106 SER A N 1
ATOM 876 C CA . SER A 1 106 ? 37.431 -21.629 -13.267 1.00 85.19 106 SER A CA 1
ATOM 877 C C . SER A 1 106 ? 37.304 -23.092 -13.704 1.00 85.19 106 SER A C 1
ATOM 879 O O . SER A 1 106 ? 36.261 -23.730 -13.523 1.00 85.19 106 SER A O 1
ATOM 881 N N . SER A 1 107 ? 38.383 -23.641 -14.253 1.00 83.19 107 SER A N 1
ATOM 882 C CA . SER A 1 107 ? 38.490 -25.058 -14.618 1.00 83.19 107 SER A CA 1
ATOM 883 C C . SER A 1 107 ? 38.196 -25.987 -13.432 1.00 83.19 107 SER A C 1
ATOM 885 O O . SER A 1 107 ? 37.525 -27.005 -13.594 1.00 83.19 107 SER A O 1
ATOM 887 N N . GLU A 1 108 ? 38.612 -25.607 -12.224 1.00 88.69 108 GLU A N 1
ATOM 888 C CA . GLU A 1 108 ? 38.325 -26.335 -10.980 1.00 88.69 108 GLU A CA 1
ATOM 889 C C . GLU A 1 108 ? 36.822 -26.383 -10.668 1.00 88.69 108 GLU A C 1
ATOM 891 O O . GLU A 1 108 ? 36.268 -27.457 -10.421 1.00 88.69 108 GLU A O 1
ATOM 896 N N . ASN A 1 109 ? 36.132 -25.241 -10.762 1.00 85.12 109 ASN A N 1
ATOM 897 C CA . ASN A 1 109 ? 34.693 -25.151 -10.506 1.00 85.12 109 ASN A CA 1
ATOM 898 C C . ASN A 1 109 ? 33.873 -25.911 -11.559 1.00 85.12 109 ASN A C 1
ATOM 900 O O . ASN A 1 109 ? 32.863 -26.539 -11.235 1.00 85.12 109 ASN A O 1
ATOM 904 N N . PHE A 1 110 ? 34.318 -25.894 -12.817 1.00 85.44 110 PHE A N 1
ATOM 905 C CA . PHE A 1 110 ? 33.694 -26.666 -13.889 1.00 85.44 110 PHE A CA 1
ATOM 906 C C . PHE A 1 110 ? 33.827 -28.180 -13.663 1.00 85.44 110 PHE A C 1
ATOM 908 O O . PHE A 1 110 ? 32.857 -28.926 -13.831 1.00 85.44 110 PHE A O 1
ATOM 915 N N . ASN A 1 111 ? 35.003 -28.636 -13.222 1.00 84.75 111 ASN A N 1
ATOM 916 C CA . ASN A 1 111 ? 35.239 -30.041 -12.892 1.00 84.75 111 ASN A CA 1
ATOM 917 C C . ASN A 1 111 ? 34.389 -30.493 -11.698 1.00 84.75 111 ASN A C 1
ATOM 919 O O . ASN A 1 111 ? 33.788 -31.566 -11.745 1.00 84.75 111 ASN A O 1
ATOM 923 N N . LEU A 1 112 ? 34.261 -29.658 -10.663 1.00 86.75 112 LEU A N 1
ATOM 924 C CA . LEU A 1 112 ? 33.393 -29.942 -9.519 1.00 86.75 112 LEU A CA 1
ATOM 925 C C . LEU A 1 112 ? 31.926 -30.106 -9.947 1.00 86.75 112 LEU A C 1
ATOM 927 O O . LEU A 1 112 ? 31.284 -31.091 -9.586 1.00 86.75 112 LEU A O 1
ATOM 931 N N . LEU A 1 113 ? 31.404 -29.188 -10.766 1.00 85.12 113 LEU A N 1
ATOM 932 C CA . LEU A 1 113 ? 30.031 -29.267 -11.280 1.00 85.12 113 LEU A CA 1
ATOM 933 C C . LEU A 1 113 ? 29.812 -30.496 -12.168 1.00 85.12 113 LEU A C 1
ATOM 935 O O . LEU A 1 113 ? 28.761 -31.139 -12.094 1.00 85.12 113 LEU A O 1
ATOM 939 N N . SER A 1 114 ? 30.814 -30.857 -12.967 1.00 83.06 114 SER A N 1
ATOM 940 C CA . SER A 1 114 ? 30.784 -32.061 -13.800 1.00 83.06 114 SER A CA 1
ATOM 941 C C . SER A 1 114 ? 30.729 -33.328 -12.945 1.00 83.06 114 SER A C 1
ATOM 943 O O . SER A 1 114 ? 29.917 -34.213 -13.214 1.00 83.06 114 SER A O 1
ATOM 945 N N . ASN A 1 115 ? 31.511 -33.384 -11.865 1.00 82.56 115 ASN A N 1
ATOM 946 C CA . ASN A 1 115 ? 31.517 -34.497 -10.913 1.00 82.56 115 ASN A CA 1
ATOM 947 C C . ASN A 1 115 ? 30.191 -34.619 -10.156 1.00 82.56 115 ASN A C 1
ATOM 949 O O . ASN A 1 115 ? 29.662 -35.720 -10.017 1.00 82.56 115 ASN A O 1
ATOM 953 N N . ILE A 1 116 ? 29.616 -33.494 -9.721 1.00 83.69 116 ILE A N 1
ATOM 954 C CA . ILE A 1 116 ? 28.287 -33.452 -9.098 1.00 83.69 116 ILE A CA 1
ATOM 955 C C . ILE A 1 116 ? 27.236 -33.980 -10.081 1.00 83.69 116 ILE A C 1
ATOM 957 O O . ILE A 1 116 ? 26.450 -34.866 -9.747 1.00 83.69 116 ILE A O 1
ATOM 961 N N . THR A 1 117 ? 27.256 -33.499 -11.325 1.00 81.00 117 THR A N 1
ATOM 962 C CA . THR A 1 117 ? 26.332 -33.955 -12.372 1.00 81.00 117 THR A CA 1
ATOM 963 C C . THR A 1 117 ? 26.491 -35.452 -12.648 1.00 81.00 117 THR A C 1
ATOM 965 O O . THR A 1 117 ? 25.496 -36.168 -12.752 1.00 81.00 117 THR A O 1
ATOM 968 N N . TYR A 1 118 ? 27.729 -35.950 -12.724 1.00 79.19 118 TYR A N 1
ATOM 969 C CA . TYR A 1 118 ? 28.031 -37.372 -12.878 1.00 79.19 118 TYR A CA 1
ATOM 970 C C . TYR A 1 118 ? 27.474 -38.191 -11.708 1.00 79.19 118 TYR A C 1
ATOM 972 O O . TYR A 1 118 ? 26.771 -39.178 -11.924 1.00 79.19 118 TYR A O 1
ATOM 980 N N . MET A 1 119 ? 27.699 -37.748 -10.470 1.00 77.19 119 MET A N 1
ATOM 981 C CA . MET A 1 119 ? 27.157 -38.390 -9.275 1.00 77.19 119 MET A CA 1
ATOM 982 C C . MET A 1 119 ? 25.630 -38.506 -9.367 1.00 77.19 119 MET A C 1
ATOM 984 O O . MET A 1 119 ? 25.093 -39.607 -9.289 1.00 77.19 119 MET A O 1
ATOM 988 N N . PHE A 1 120 ? 24.911 -37.419 -9.644 1.00 75.19 120 PHE A N 1
ATOM 989 C CA . PHE A 1 120 ? 23.449 -37.473 -9.760 1.00 75.19 120 PHE A CA 1
ATOM 990 C C . PHE A 1 120 ? 22.955 -38.291 -10.964 1.00 75.19 120 PHE A C 1
ATOM 992 O O . PHE A 1 120 ? 21.900 -38.926 -10.885 1.00 75.19 120 PHE A O 1
ATOM 999 N N . LYS A 1 121 ? 23.717 -38.331 -12.063 1.00 73.31 121 LYS A N 1
ATOM 1000 C CA . LYS A 1 121 ? 23.379 -39.112 -13.261 1.00 73.31 121 LYS A CA 1
ATOM 1001 C C . LYS A 1 121 ? 23.574 -40.618 -13.062 1.00 73.31 121 LYS A C 1
ATOM 1003 O O . LYS A 1 121 ? 22.796 -41.400 -13.604 1.00 73.31 121 LYS A O 1
ATOM 1008 N N . PHE A 1 122 ? 24.577 -41.033 -12.288 1.00 66.81 122 PHE A N 1
ATOM 1009 C CA . PHE A 1 122 ? 24.986 -42.440 -12.190 1.00 66.81 122 PHE A CA 1
ATOM 1010 C C . PHE A 1 122 ? 24.714 -43.098 -10.828 1.00 66.81 122 PHE A C 1
ATOM 1012 O O . PHE A 1 122 ? 24.599 -44.322 -10.771 1.00 66.81 122 PHE A O 1
ATOM 1019 N N . VAL A 1 123 ? 24.487 -42.337 -9.751 1.00 61.50 123 VAL A N 1
ATOM 1020 C CA . VAL A 1 123 ? 24.124 -42.892 -8.427 1.00 61.50 123 VAL A CA 1
ATOM 1021 C C . VAL A 1 123 ? 22.695 -43.471 -8.399 1.00 61.50 123 VAL A C 1
ATOM 1023 O O . VAL A 1 123 ? 22.365 -44.264 -7.522 1.00 61.50 123 VAL A O 1
ATOM 1026 N N . LYS A 1 124 ? 21.873 -43.258 -9.439 1.00 55.75 124 LYS A N 1
ATOM 1027 C CA . LYS A 1 124 ? 20.620 -44.017 -9.665 1.00 55.75 124 LYS A CA 1
ATOM 1028 C C . LYS A 1 124 ? 20.813 -45.451 -10.206 1.00 55.75 124 LYS A C 1
ATOM 1030 O O . LYS A 1 124 ? 19.869 -46.040 -10.732 1.00 55.75 124 LYS A O 1
ATOM 1035 N N . ARG A 1 125 ? 22.004 -46.049 -10.078 1.00 54.09 125 ARG A N 1
ATOM 1036 C CA . ARG A 1 125 ? 22.260 -47.468 -10.411 1.00 54.09 125 ARG A CA 1
ATOM 1037 C C . ARG A 1 125 ? 22.815 -48.310 -9.259 1.00 54.09 125 ARG A C 1
ATOM 1039 O O . ARG A 1 125 ? 23.335 -49.394 -9.495 1.00 54.09 125 ARG A O 1
ATOM 1046 N N . GLY A 1 126 ? 22.618 -47.892 -8.012 1.00 55.09 126 GLY A N 1
ATOM 1047 C CA . GLY A 1 126 ? 22.675 -48.817 -6.880 1.00 55.09 126 GLY A CA 1
ATOM 1048 C C . GLY A 1 126 ? 21.383 -49.629 -6.794 1.00 55.09 126 GLY A C 1
ATOM 1049 O O . GLY A 1 126 ? 20.495 -49.280 -6.023 1.00 55.09 126 GLY A O 1
ATOM 1050 N N . LYS A 1 127 ? 21.241 -50.703 -7.586 1.00 54.06 127 LYS A N 1
ATOM 1051 C CA . LYS A 1 127 ? 20.308 -51.776 -7.210 1.00 54.06 127 LYS A CA 1
ATOM 1052 C C . LYS A 1 127 ? 20.794 -52.295 -5.860 1.00 54.06 127 LYS A C 1
ATOM 1054 O O . LYS A 1 127 ? 21.919 -52.785 -5.779 1.00 54.06 127 LYS A O 1
ATOM 1059 N N . GLY A 1 128 ? 19.965 -52.148 -4.827 1.00 55.34 128 GLY A N 1
ATOM 1060 C CA . GLY A 1 128 ? 20.194 -52.756 -3.523 1.00 55.34 128 GLY A CA 1
ATOM 1061 C C . GLY A 1 128 ? 20.543 -54.224 -3.718 1.00 55.34 128 GLY A C 1
ATOM 1062 O O . GLY A 1 128 ? 19.701 -55.024 -4.115 1.00 55.34 128 GLY A O 1
ATOM 1063 N N . SER A 1 129 ? 21.811 -54.556 -3.512 1.00 49.62 129 SER A N 1
ATOM 1064 C CA . SER A 1 129 ? 22.239 -55.938 -3.405 1.00 49.62 129 SER A CA 1
ATOM 1065 C C . SER A 1 129 ? 22.044 -56.299 -1.944 1.00 49.62 129 SER A C 1
ATOM 1067 O O . SER A 1 129 ? 22.952 -56.146 -1.137 1.00 49.62 129 SER A O 1
ATOM 1069 N N . CYS A 1 130 ? 20.819 -56.690 -1.592 1.00 47.41 130 CYS A N 1
ATOM 1070 C CA . CYS A 1 130 ? 20.610 -57.500 -0.404 1.00 47.41 130 CYS A CA 1
ATOM 1071 C C . CYS A 1 130 ? 21.312 -58.838 -0.653 1.00 47.41 130 CYS A C 1
ATOM 1073 O O . CYS A 1 130 ? 20.833 -59.649 -1.448 1.00 47.41 130 CYS A O 1
ATOM 1075 N N . LYS A 1 131 ? 22.453 -59.032 0.001 1.00 40.34 131 LYS A N 1
ATOM 1076 C CA . LYS A 1 131 ? 22.913 -60.320 0.508 1.00 40.34 131 LYS A CA 1
ATOM 1077 C C . LYS A 1 131 ? 23.555 -60.075 1.860 1.00 40.34 131 LYS A C 1
ATOM 1079 O O . LYS A 1 131 ? 24.324 -59.095 1.950 1.00 40.34 131 LYS A O 1
#

Secondary structure (DSSP, 8-state):
-----TTHHHHHHHHHHHHHHHHHHHHGGGTT-TTPPP-HHHHHHHHT--HHHHHHHHHHHHHHHHHHHHHHHHEEEEEEEETTEEEEEEEE--------S-PPPPHHHHHHHHHHHHHHHHGGG------

Foldseek 3Di:
DDDDPPPPVVVVVVLVVVLVVVVVVVVCVCVVVVPDDDPLVVVCVVSVHDPVRSVVVVVVVVVVVVCCVPQVVFWDWDWDADPNDTDTDTDGDPDPPPPPPDDDDDPVRVVVVVVVVVCVVPVVPPPPPDD

pLDDT: mean 74.37, std 15.19, range [35.44, 94.5]

Organism: NCBI:txid412755